Protein AF-A0A6B3G9Z3-F1 (afdb_monomer_lite)

Foldseek 3Di:
DDADDDDDPVPVVVSVVVLVVQQVVQCVVPPDNGGHRD

pLDDT: mean 94.08, std 4.48, range [75.81, 97.38]

Sequence (38 aa):
MRTIGLIGGMSWESTAEYYRLINEYTRDRLGGLHSARC

Structure (mmCIF, N/CA/C/O backbone):
data_AF-A0A6B3G9Z3-F1
#
_entry.id   AF-A0A6B3G9Z3-F1
#
loop_
_atom_site.group_PDB
_atom_site.id
_atom_site.type_symbol
_atom_site.label_atom_id
_atom_site.label_alt_id
_atom_site.label_comp_id
_atom_site.label_asym_id
_atom_site.label_entity_id
_atom_site.label_seq_id
_atom_site.pdbx_PDB_ins_code
_atom_site.Cartn_x
_atom_site.Cartn_y
_atom_site.Cartn_z
_atom_site.occupancy
_atom_site.B_iso_or_equiv
_atom_site.auth_seq_id
_atom_site.auth_comp_id
_atom_site.auth_asym_id
_atom_site.auth_atom_id
_atom_site.pdbx_PDB_model_num
ATOM 1 N N . MET A 1 1 ? -0.735 -5.390 10.453 1.00 79.06 1 MET A N 1
ATOM 2 C CA . MET A 1 1 ? -0.238 -6.101 9.252 1.00 79.06 1 MET A CA 1
ATOM 3 C C . MET A 1 1 ? 1.274 -6.222 9.318 1.00 79.06 1 MET A C 1
ATOM 5 O O . MET A 1 1 ? 1.892 -5.380 9.962 1.00 79.06 1 MET A O 1
ATOM 9 N N . ARG A 1 2 ? 1.857 -7.245 8.683 1.00 88.00 2 ARG A N 1
ATOM 10 C CA . ARG A 1 2 ? 3.313 -7.314 8.470 1.00 88.00 2 ARG A CA 1
ATOM 11 C C . ARG A 1 2 ? 3.704 -6.313 7.377 1.00 88.00 2 ARG A C 1
ATOM 13 O O . ARG A 1 2 ? 2.885 -6.053 6.502 1.00 88.00 2 ARG A O 1
ATOM 20 N N . THR A 1 3 ? 4.909 -5.755 7.454 1.00 92.62 3 THR A N 1
ATOM 21 C CA . THR A 1 3 ? 5.442 -4.888 6.394 1.00 92.62 3 THR A CA 1
ATOM 22 C C . THR A 1 3 ? 5.703 -5.721 5.141 1.00 92.62 3 THR A C 1
ATOM 24 O O . THR A 1 3 ? 6.277 -6.807 5.252 1.00 92.62 3 THR A O 1
ATOM 27 N N . ILE A 1 4 ? 5.274 -5.239 3.975 1.00 93.25 4 ILE A N 1
ATOM 28 C CA . ILE A 1 4 ? 5.435 -5.933 2.689 1.00 93.25 4 ILE A CA 1
ATOM 29 C C . ILE A 1 4 ? 6.337 -5.094 1.788 1.00 93.25 4 ILE A C 1
ATOM 31 O O . ILE A 1 4 ? 5.965 -3.985 1.448 1.00 93.25 4 ILE A O 1
ATOM 35 N N . GLY A 1 5 ? 7.473 -5.628 1.341 1.00 93.81 5 GLY A N 1
ATOM 36 C CA . GLY A 1 5 ? 8.284 -4.943 0.332 1.00 93.81 5 GLY A CA 1
ATOM 37 C C . GLY A 1 5 ? 7.649 -5.045 -1.057 1.00 93.81 5 GLY A C 1
ATOM 38 O O . GLY A 1 5 ? 7.512 -6.148 -1.585 1.00 93.81 5 GLY A O 1
ATOM 39 N N . LEU A 1 6 ? 7.282 -3.908 -1.653 1.00 93.38 6 LEU A N 1
ATOM 40 C CA . LEU A 1 6 ? 6.836 -3.818 -3.048 1.00 93.38 6 LEU A CA 1
ATOM 41 C C . LEU A 1 6 ? 8.023 -3.466 -3.951 1.00 93.38 6 LEU A C 1
ATOM 43 O O . LEU A 1 6 ? 8.493 -2.331 -3.953 1.00 93.38 6 LEU A O 1
ATOM 47 N N . ILE A 1 7 ? 8.489 -4.432 -4.743 1.00 94.44 7 ILE A N 1
ATOM 48 C CA . ILE A 1 7 ? 9.431 -4.177 -5.838 1.00 94.44 7 ILE A CA 1
ATOM 49 C C . ILE A 1 7 ? 8.613 -4.074 -7.119 1.00 94.44 7 ILE A C 1
ATOM 51 O O . ILE A 1 7 ? 8.035 -5.059 -7.574 1.00 94.44 7 ILE A O 1
ATOM 55 N N . GLY A 1 8 ? 8.544 -2.869 -7.672 1.00 93.81 8 GLY A N 1
ATOM 56 C CA . GLY A 1 8 ? 7.761 -2.567 -8.862 1.00 93.81 8 GLY A CA 1
ATOM 57 C C . GLY A 1 8 ? 8.559 -1.809 -9.916 1.00 93.81 8 GLY A C 1
ATOM 58 O O . GLY A 1 8 ? 9.787 -1.822 -9.907 1.00 93.81 8 GLY A O 1
ATOM 59 N N . GLY A 1 9 ? 7.855 -1.145 -10.832 1.00 93.56 9 GLY A N 1
ATOM 60 C CA . GLY A 1 9 ? 8.462 -0.398 -11.939 1.00 93.56 9 GLY A CA 1
ATOM 61 C C . GLY A 1 9 ? 8.637 -1.202 -13.231 1.00 93.56 9 GLY A C 1
ATOM 62 O O . GLY A 1 9 ? 9.320 -0.745 -14.140 1.00 93.56 9 GLY A O 1
ATOM 63 N N . MET A 1 10 ? 7.998 -2.372 -13.343 1.00 94.38 10 MET A N 1
ATOM 64 C CA . MET A 1 10 ? 8.034 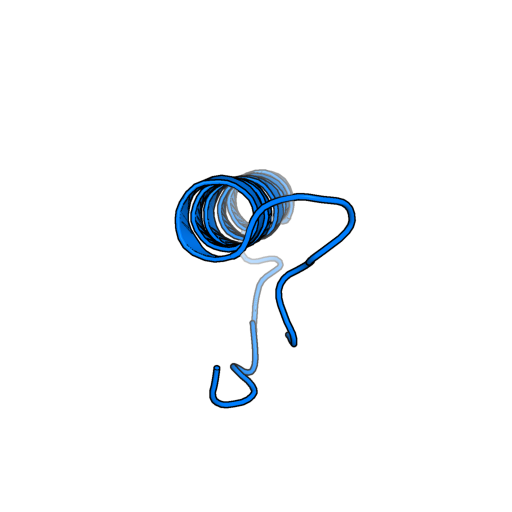-3.240 -14.530 1.00 94.38 10 MET A CA 1
ATOM 65 C C . MET A 1 10 ? 6.611 -3.551 -15.048 1.00 94.38 10 MET A C 1
ATOM 67 O O . MET A 1 10 ? 6.258 -4.712 -15.230 1.00 94.38 10 MET A O 1
ATOM 71 N N . SER A 1 11 ? 5.717 -2.573 -15.246 1.00 94.12 11 SER A N 1
ATOM 72 C CA . SER A 1 11 ? 5.897 -1.109 -15.287 1.00 94.12 11 SER A CA 1
ATOM 73 C C . SER A 1 11 ? 5.405 -0.385 -14.012 1.00 94.12 11 SER A C 1
ATOM 75 O O . SER A 1 11 ? 4.942 -1.013 -13.049 1.00 94.12 11 SER A O 1
ATOM 77 N N . TRP A 1 12 ? 5.552 0.945 -13.951 1.00 95.69 12 TRP A N 1
ATOM 78 C CA . TRP A 1 12 ? 5.158 1.737 -12.776 1.00 95.69 12 TRP A CA 1
ATOM 79 C C . TRP A 1 12 ? 3.634 1.845 -12.625 1.00 95.69 12 TRP A C 1
ATOM 81 O O . TRP A 1 12 ? 3.143 1.844 -11.497 1.00 95.69 12 TRP A O 1
ATOM 91 N N . GLU A 1 13 ? 2.887 1.850 -13.732 1.00 96.81 13 GLU A N 1
ATOM 92 C CA . GLU A 1 13 ? 1.422 1.923 -13.753 1.00 96.81 13 GLU A CA 1
ATOM 93 C C . GLU A 1 13 ? 0.809 0.749 -12.979 1.00 96.81 13 GLU A C 1
ATOM 95 O O . GLU A 1 13 ? -0.022 0.938 -12.091 1.00 96.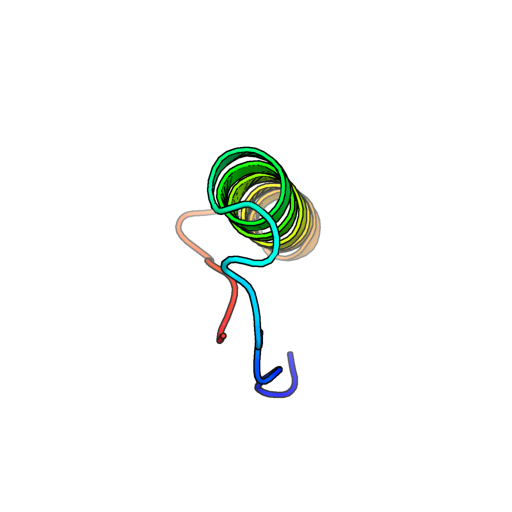81 13 GLU A O 1
ATOM 100 N N . SER A 1 14 ? 1.301 -0.467 -13.230 1.00 95.31 14 SER A N 1
ATOM 101 C CA . SER A 1 14 ? 0.869 -1.670 -12.510 1.00 95.31 14 SER A CA 1
ATOM 102 C C . SER A 1 14 ? 1.232 -1.616 -11.024 1.00 95.31 14 SER A C 1
ATOM 104 O O . SER A 1 14 ? 0.492 -2.105 -10.176 1.00 95.31 14 SER A O 1
ATOM 106 N N . THR A 1 15 ? 2.365 -1.001 -10.680 1.00 96.38 15 THR A N 1
ATOM 107 C CA . THR A 1 15 ? 2.814 -0.896 -9.282 1.00 96.38 15 THR A CA 1
ATOM 108 C C . THR A 1 15 ? 1.952 0.085 -8.488 1.00 96.38 15 THR A C 1
ATOM 110 O O . THR A 1 15 ? 1.621 -0.188 -7.333 1.00 96.38 15 THR A O 1
ATOM 113 N N . ALA A 1 16 ? 1.544 1.197 -9.106 1.00 96.94 16 ALA A N 1
ATOM 114 C CA . ALA A 1 16 ? 0.601 2.138 -8.506 1.00 96.94 16 ALA A CA 1
ATOM 115 C C . ALA A 1 16 ? -0.737 1.457 -8.177 1.00 96.94 16 ALA A C 1
ATOM 117 O O . ALA A 1 16 ? -1.307 1.696 -7.111 1.00 96.94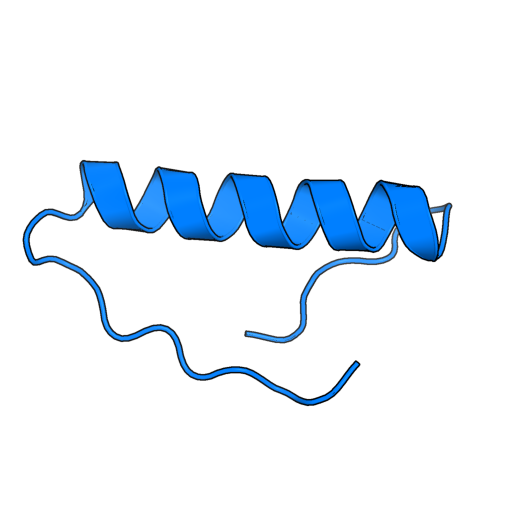 16 ALA A O 1
ATOM 118 N N . GLU A 1 17 ? -1.190 0.547 -9.041 1.00 97.19 17 GLU A N 1
ATOM 119 C CA . GLU A 1 17 ? -2.410 -0.222 -8.806 1.00 97.19 17 GLU A CA 1
ATOM 120 C C . GLU A 1 17 ? -2.277 -1.182 -7.613 1.00 97.19 17 GLU A C 1
ATOM 122 O O . GLU A 1 17 ? -3.148 -1.211 -6.741 1.00 97.19 17 GLU A O 1
ATOM 127 N N . TYR A 1 18 ? -1.151 -1.896 -7.493 1.00 95.88 18 TYR A N 1
ATOM 128 C CA . TYR A 1 18 ? -0.865 -2.694 -6.294 1.00 95.88 18 TYR A CA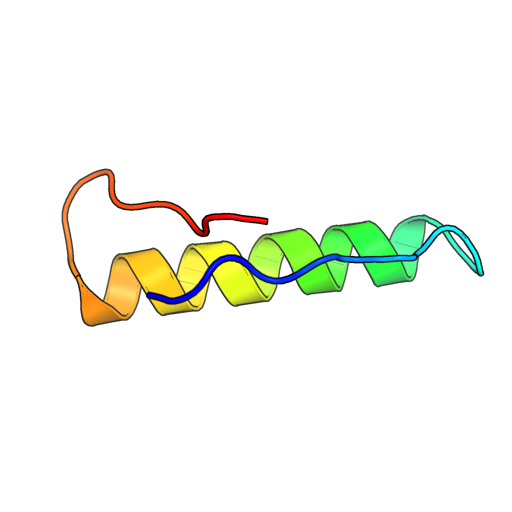 1
ATOM 129 C C . TYR A 1 18 ? -0.871 -1.839 -5.023 1.00 95.88 18 TYR A C 1
ATOM 131 O O . TYR A 1 18 ? -1.485 -2.219 -4.024 1.00 95.88 18 TYR A O 1
ATOM 139 N N . TYR A 1 19 ? -0.230 -0.668 -5.055 1.00 96.38 19 TYR A N 1
ATOM 140 C CA . TYR A 1 19 ? -0.210 0.243 -3.912 1.00 96.38 19 TYR A CA 1
ATOM 141 C C . TYR A 1 19 ? -1.626 0.682 -3.506 1.00 96.38 19 TYR A C 1
ATOM 143 O O . TYR A 1 19 ? -1.958 0.669 -2.316 1.00 96.38 19 TYR A O 1
ATOM 151 N N . ARG A 1 20 ? -2.479 1.019 -4.481 1.00 97.19 20 ARG A N 1
ATOM 152 C CA . ARG A 1 20 ? -3.877 1.405 -4.253 1.00 97.19 20 ARG A CA 1
ATOM 153 C C . ARG A 1 20 ? -4.668 0.277 -3.590 1.00 97.19 20 ARG A C 1
ATOM 155 O O . ARG A 1 20 ? -5.237 0.483 -2.519 1.00 97.19 20 ARG A O 1
ATOM 162 N N . LEU A 1 21 ? -4.640 -0.919 -4.177 1.00 96.94 21 LEU A N 1
ATOM 163 C CA . LEU A 1 21 ? -5.409 -2.074 -3.705 1.00 96.94 21 LEU A CA 1
ATOM 164 C C . LEU A 1 21 ? -5.034 -2.488 -2.278 1.00 96.94 21 LEU A C 1
ATOM 166 O O . LEU A 1 21 ? -5.910 -2.755 -1.456 1.00 96.94 21 LEU A O 1
ATOM 170 N N . ILE A 1 22 ? -3.740 -2.514 -1.951 1.00 96.12 22 ILE A N 1
ATOM 171 C CA . ILE A 1 22 ? -3.284 -2.921 -0.614 1.00 96.12 22 ILE A CA 1
ATOM 172 C C . ILE A 1 22 ? -3.735 -1.891 0.437 1.00 96.12 22 ILE A C 1
ATOM 174 O O . ILE A 1 22 ? -4.157 -2.267 1.536 1.00 96.12 22 ILE A O 1
ATOM 178 N N . ASN A 1 23 ? -3.696 -0.597 0.113 1.00 96.50 23 ASN A N 1
ATOM 179 C CA . ASN A 1 23 ? -4.167 0.456 1.014 1.00 96.50 23 ASN A CA 1
ATOM 180 C C . ASN A 1 23 ? -5.686 0.428 1.211 1.00 96.50 23 ASN A C 1
ATOM 182 O O . ASN A 1 23 ? -6.143 0.518 2.349 1.00 96.50 23 ASN A O 1
ATOM 186 N N . GLU A 1 24 ? -6.461 0.249 0.140 1.00 97.38 24 GLU A N 1
ATOM 187 C CA . GLU A 1 24 ? -7.918 0.098 0.224 1.00 97.38 24 GLU A CA 1
ATOM 188 C C . GLU A 1 24 ? -8.299 -1.098 1.089 1.00 97.38 24 GLU A C 1
ATOM 190 O O . GLU A 1 24 ? -9.050 -0.946 2.047 1.00 97.38 24 GLU A O 1
ATOM 195 N N . TYR A 1 25 ? -7.680 -2.253 0.847 1.00 96.31 25 TYR A N 1
ATOM 196 C CA . TYR A 1 25 ? -7.917 -3.447 1.649 1.00 96.31 25 TYR A CA 1
ATOM 197 C C . TYR A 1 25 ? -7.567 -3.238 3.131 1.00 96.31 25 TYR A C 1
ATOM 199 O O . TYR A 1 25 ? -8.254 -3.731 4.028 1.00 96.31 25 TYR A O 1
ATOM 207 N N . THR A 1 26 ? -6.499 -2.487 3.412 1.00 96.62 26 THR A N 1
ATOM 208 C CA . THR A 1 26 ? -6.100 -2.170 4.790 1.00 96.62 26 THR A CA 1
ATOM 209 C C . THR A 1 26 ? -7.127 -1.28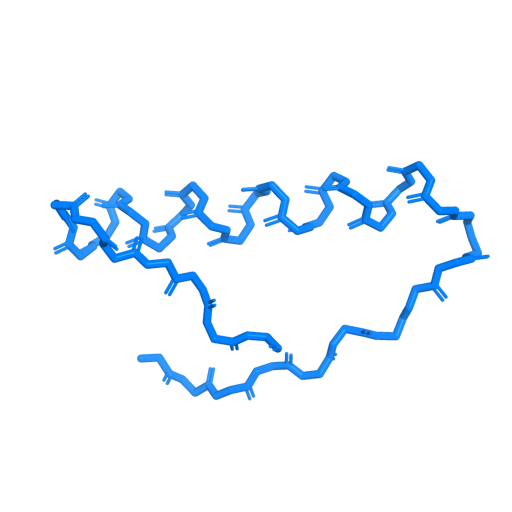4 5.480 1.00 96.62 26 THR A C 1
ATOM 211 O O . THR A 1 26 ? -7.511 -1.566 6.618 1.00 96.62 26 THR A O 1
ATOM 214 N N . ARG A 1 27 ? -7.589 -0.240 4.789 1.00 96.44 27 ARG A N 1
ATOM 215 C CA . ARG A 1 27 ? -8.622 0.667 5.287 1.00 96.44 27 ARG A CA 1
ATOM 216 C C . ARG A 1 27 ? -9.934 -0.074 5.516 1.00 96.44 27 ARG A C 1
ATOM 218 O O . ARG A 1 27 ? -10.542 0.107 6.563 1.00 96.44 27 ARG A O 1
ATOM 225 N N . ASP A 1 28 ? -10.341 -0.941 4.598 1.00 97.00 28 ASP A N 1
ATOM 226 C CA . ASP A 1 28 ? -11.599 -1.683 4.709 1.00 97.00 28 ASP A CA 1
ATOM 227 C C . ASP A 1 28 ? -11.563 -2.685 5.877 1.00 97.00 28 ASP A C 1
ATOM 229 O O . ASP A 1 28 ? -12.573 -2.921 6.538 1.00 97.00 28 ASP A O 1
ATOM 233 N N . ARG A 1 29 ? -10.384 -3.241 6.188 1.00 96.12 29 ARG A N 1
ATOM 234 C CA . ARG A 1 29 ? -10.208 -4.208 7.281 1.00 96.12 29 ARG A CA 1
ATOM 235 C C . ARG A 1 29 ? -10.002 -3.574 8.658 1.00 96.12 29 ARG A C 1
ATOM 237 O O . ARG A 1 29 ? -10.392 -4.178 9.655 1.00 96.12 29 ARG A O 1
ATOM 244 N N . LEU A 1 30 ? -9.329 -2.426 8.736 1.00 96.19 30 LEU A N 1
ATOM 245 C CA . LEU A 1 30 ? -8.934 -1.792 10.005 1.00 96.19 30 LEU A CA 1
ATOM 246 C C . LEU A 1 30 ? -9.683 -0.482 10.299 1.00 96.19 30 LEU A C 1
ATOM 248 O O . LEU A 1 30 ? -9.623 0.014 11.422 1.00 96.19 30 LEU A O 1
ATOM 252 N N . GLY A 1 31 ? -10.395 0.070 9.317 1.00 94.69 31 GLY A N 1
ATOM 253 C CA . GLY A 1 31 ? -11.164 1.306 9.426 1.00 94.69 31 GLY A CA 1
ATOM 254 C C . GLY A 1 31 ? -10.311 2.569 9.587 1.00 94.69 31 GLY A C 1
ATOM 255 O O . GLY A 1 31 ? -9.084 2.530 9.699 1.00 94.69 31 GLY A O 1
ATOM 256 N N . GLY A 1 32 ? -10.978 3.723 9.630 1.00 95.25 32 GLY A N 1
ATOM 257 C CA . GLY A 1 32 ? -10.345 5.016 9.899 1.00 95.25 32 GLY A CA 1
ATOM 258 C C . GLY A 1 32 ? -9.282 5.400 8.866 1.00 95.25 32 GLY A C 1
ATOM 259 O O . GLY A 1 32 ? -9.501 5.292 7.663 1.00 95.25 32 GLY A O 1
ATOM 260 N N . LEU A 1 33 ? -8.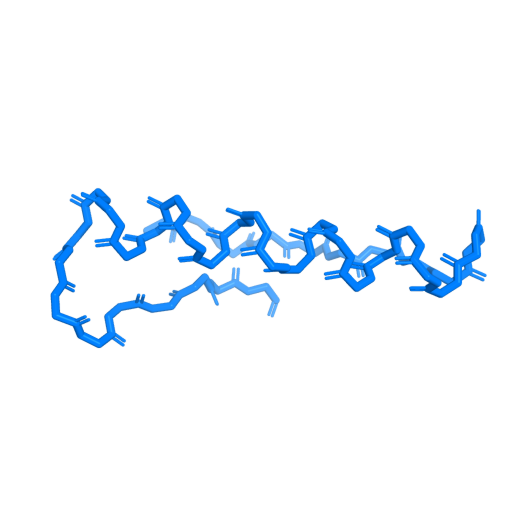129 5.862 9.353 1.00 94.56 33 LEU A N 1
ATOM 261 C CA . LEU A 1 33 ? -6.999 6.315 8.533 1.00 94.56 33 LEU A CA 1
ATOM 262 C C . LEU A 1 33 ? -5.895 5.251 8.409 1.00 94.56 33 LEU A C 1
ATOM 264 O O . LEU A 1 33 ? -4.733 5.584 8.182 1.00 94.56 33 LEU A O 1
ATOM 268 N N . HIS A 1 34 ? -6.229 3.970 8.597 1.00 95.94 34 HIS A N 1
ATOM 269 C CA . HIS A 1 34 ? -5.247 2.900 8.461 1.00 95.94 34 HIS A CA 1
ATOM 270 C C . HIS A 1 34 ? -4.836 2.707 7.000 1.00 95.94 34 HIS A C 1
ATOM 272 O O . HIS A 1 34 ? -5.670 2.498 6.121 1.00 95.94 34 HIS A O 1
ATOM 278 N N . SER A 1 35 ? -3.526 2.717 6.776 1.00 94.31 35 SER A N 1
ATOM 279 C CA . SER A 1 35 ? -2.883 2.486 5.489 1.00 94.31 35 SER A CA 1
ATOM 280 C C . SER A 1 35 ? -1.963 1.273 5.547 1.00 94.31 35 SER A C 1
ATOM 282 O O . SER A 1 35 ? -1.554 0.797 6.617 1.00 94.31 35 SER A O 1
ATOM 284 N N . ALA A 1 36 ? -1.656 0.746 4.369 1.00 92.94 36 ALA A N 1
ATOM 285 C CA . ALA A 1 36 ? -0.735 -0.353 4.239 1.00 92.94 36 ALA A CA 1
ATOM 286 C C . ALA A 1 36 ? 0.676 0.058 4.647 1.00 92.94 36 ALA A C 1
ATOM 288 O O . ALA A 1 36 ? 1.149 1.144 4.325 1.00 92.94 36 ALA A O 1
ATOM 289 N N . ARG A 1 37 ? 1.363 -0.843 5.350 1.00 87.69 37 ARG A N 1
ATOM 290 C CA . ARG A 1 37 ? 2.789 -0.696 5.635 1.00 87.69 37 ARG A CA 1
ATOM 291 C C . ARG A 1 37 ? 3.549 -1.454 4.558 1.00 87.69 37 ARG A C 1
ATOM 293 O O . ARG A 1 37 ? 3.665 -2.678 4.634 1.00 87.69 37 ARG A O 1
ATOM 300 N N . CYS A 1 38 ? 3.989 -0.715 3.556 1.00 75.81 38 CYS A N 1
ATOM 301 C CA . CYS A 1 38 ? 4.761 -1.191 2.419 1.00 75.81 38 CYS A CA 1
ATOM 302 C C . CYS A 1 38 ? 6.134 -0.523 2.372 1.00 75.81 38 CYS A C 1
ATOM 304 O O . CYS A 1 38 ? 6.221 0.631 2.849 1.00 75.81 38 CYS A O 1
#

Radius of gyration: 10.52 Å; chains: 1; bounding box: 21×14×25 Å

Secondary structure (DSSP, 8-state):
---------TTHHHHHHHHHHHHHHHHHHH-TT-----